Protein AF-A0A1Q3HVS8-F1 (afdb_monomer_lite)

Sequence (118 aa):
MPDAGAPMDGGQAFDAGSPGGGSGLECTFNSDCPLDERCECDEETGCQCLTGARGTGRAGVDPCVSGNDCESALCVEGWNSYYCSGPCRVDTDCGPRLPVCSYIFFLGDACVRDPTGP

Structure (mmCIF, N/CA/C/O backbone):
data_AF-A0A1Q3HVS8-F1
#
_entry.id   AF-A0A1Q3HVS8-F1
#
loop_
_atom_site.group_PDB
_atom_site.id
_atom_site.type_symbol
_atom_site.label_atom_id
_atom_site.label_alt_id
_atom_site.label_comp_id
_atom_site.label_asym_id
_atom_site.label_entity_id
_atom_site.label_seq_id
_atom_site.pdbx_PDB_ins_code
_atom_site.Cartn_x
_atom_site.Cartn_y
_atom_site.Cartn_z
_atom_site.occupancy
_atom_site.B_iso_or_equiv
_atom_site.auth_seq_id
_atom_site.auth_comp_id
_atom_site.auth_asym_id
_atom_site.auth_atom_id
_atom_site.pdbx_PDB_model_num
ATOM 1 N N . MET A 1 1 ? -27.562 0.785 57.486 1.00 42.81 1 MET A N 1
ATOM 2 C CA . MET A 1 1 ? -26.116 0.542 57.337 1.00 42.81 1 MET A CA 1
ATOM 3 C C . MET A 1 1 ? -25.932 -0.064 55.954 1.00 42.81 1 MET A C 1
ATOM 5 O O . MET A 1 1 ? -26.494 -1.130 55.737 1.00 42.81 1 MET A O 1
ATOM 9 N N . PRO A 1 2 ? -25.357 0.683 54.998 1.00 44.56 2 PRO A N 1
ATOM 10 C CA . PRO A 1 2 ? -25.140 0.245 53.622 1.00 44.56 2 PRO A CA 1
ATOM 11 C C . PRO A 1 2 ? -23.734 -0.361 53.456 1.00 44.56 2 PRO A C 1
ATOM 13 O O . PRO A 1 2 ? -22.769 0.243 53.903 1.00 44.56 2 PRO A O 1
ATOM 16 N N . ASP A 1 3 ? -23.634 -1.498 52.771 1.00 43.75 3 ASP A N 1
ATOM 17 C CA . ASP A 1 3 ? -22.396 -2.079 52.225 1.00 43.75 3 ASP A CA 1
ATOM 18 C C . ASP A 1 3 ? -22.767 -2.592 50.818 1.00 43.75 3 ASP A C 1
ATOM 20 O O . ASP A 1 3 ? -23.609 -3.477 50.693 1.00 43.75 3 ASP A O 1
ATOM 24 N N . ALA A 1 4 ? -22.495 -1.842 49.744 1.00 47.88 4 ALA A N 1
ATOM 25 C CA . ALA A 1 4 ? -21.225 -1.698 49.015 1.00 47.88 4 ALA A CA 1
ATOM 26 C C . ALA A 1 4 ? -21.118 -2.710 47.854 1.00 47.88 4 ALA A C 1
ATOM 28 O O . ALA A 1 4 ? -20.995 -3.910 48.073 1.00 47.88 4 ALA A O 1
ATOM 29 N N . GLY A 1 5 ? -21.154 -2.205 46.611 1.00 32.81 5 GLY A N 1
ATOM 30 C CA . GLY A 1 5 ? -20.881 -3.007 45.413 1.00 32.81 5 GLY A CA 1
ATOM 31 C C . GLY A 1 5 ? -21.455 -2.457 44.104 1.00 32.81 5 GLY A C 1
ATOM 32 O O . GLY A 1 5 ? -22.371 -3.037 43.538 1.00 32.81 5 GLY A O 1
ATOM 33 N N . ALA A 1 6 ? -20.897 -1.363 43.599 1.00 54.94 6 ALA A N 1
ATOM 34 C CA . ALA A 1 6 ? -20.828 -1.067 42.163 1.00 54.94 6 ALA A CA 1
ATOM 35 C C . ALA A 1 6 ? -19.387 -0.561 41.905 1.00 54.94 6 ALA A C 1
ATOM 37 O O . ALA A 1 6 ? -18.828 -0.012 42.862 1.00 54.94 6 ALA A O 1
ATOM 38 N N . PRO A 1 7 ? -18.776 -0.661 40.696 1.00 48.56 7 PRO A N 1
ATOM 39 C CA . PRO A 1 7 ? -19.482 -0.607 39.407 1.00 48.56 7 PRO A CA 1
ATOM 40 C C . PRO A 1 7 ? -18.807 -1.321 38.181 1.00 48.56 7 PRO A C 1
ATOM 42 O O . PRO A 1 7 ? -17.715 -1.862 38.274 1.00 48.56 7 PRO A O 1
ATOM 45 N N . MET A 1 8 ? -19.493 -1.241 37.027 1.00 51.47 8 MET A N 1
ATOM 46 C CA . MET A 1 8 ? -19.045 -1.296 35.607 1.00 51.47 8 MET A CA 1
ATOM 47 C C . MET A 1 8 ? -18.342 -2.554 35.054 1.00 51.47 8 MET A C 1
ATOM 49 O O . MET A 1 8 ? -17.135 -2.713 35.196 1.00 51.47 8 MET A O 1
ATOM 53 N N . ASP A 1 9 ? -19.076 -3.343 34.257 1.00 47.69 9 ASP A N 1
ATOM 54 C CA . ASP A 1 9 ? -18.477 -4.170 33.200 1.00 47.69 9 ASP A CA 1
ATOM 55 C C . ASP A 1 9 ? -18.262 -3.295 31.957 1.00 47.69 9 ASP A C 1
ATOM 57 O O . ASP A 1 9 ? -19.208 -2.837 31.308 1.00 47.69 9 ASP A O 1
ATOM 61 N N . GLY A 1 10 ? -16.991 -3.002 31.693 1.00 43.22 10 GLY A N 1
ATOM 62 C CA . GLY A 1 10 ? -16.526 -2.145 30.614 1.00 43.22 10 GLY A CA 1
ATOM 63 C C . GLY A 1 10 ? -16.677 -2.796 29.244 1.00 43.22 10 GLY A C 1
ATOM 64 O O . GLY A 1 10 ? -15.789 -3.506 28.783 1.00 43.22 10 GLY A O 1
ATOM 65 N N . GLY A 1 11 ? -17.758 -2.458 28.545 1.00 39.25 11 GLY A N 1
ATOM 66 C CA . GLY A 1 11 ? -17.684 -2.282 27.101 1.00 39.25 11 GLY A CA 1
ATOM 67 C C . GLY A 1 11 ? -17.034 -0.929 26.854 1.00 39.25 11 GLY A C 1
ATOM 68 O O . GLY A 1 11 ? -17.644 0.098 27.144 1.00 39.25 11 GLY A O 1
ATOM 69 N N . GLN A 1 12 ? -15.782 -0.922 26.401 1.00 44.41 12 GLN A N 1
ATOM 70 C CA . GLN A 1 12 ? -15.126 0.300 25.949 1.00 44.41 12 GLN A CA 1
ATOM 71 C C . GLN A 1 12 ? -15.995 0.882 24.834 1.00 44.41 12 GLN A C 1
ATOM 73 O O . GLN A 1 12 ? -16.141 0.285 23.769 1.00 44.41 12 GLN A O 1
ATOM 78 N N . ALA A 1 13 ? -16.652 2.002 25.128 1.00 45.88 13 ALA A N 1
ATOM 79 C CA . ALA A 1 13 ? -17.262 2.825 24.109 1.00 45.88 13 ALA A CA 1
ATOM 80 C C . ALA A 1 13 ? -16.101 3.355 23.270 1.00 45.88 13 ALA A C 1
ATOM 82 O O . ALA A 1 13 ? -15.345 4.200 23.740 1.00 45.88 13 ALA A O 1
ATOM 83 N N . PHE A 1 14 ? -15.911 2.798 22.075 1.00 55.38 14 PHE A N 1
ATOM 84 C CA . PHE A 1 14 ? -15.068 3.438 21.079 1.00 55.38 14 PHE A CA 1
ATOM 85 C C . PHE A 1 14 ? -15.711 4.791 20.797 1.00 55.38 14 PHE A C 1
ATOM 87 O O . PHE A 1 14 ? -16.875 4.859 20.389 1.00 55.38 14 PHE A O 1
ATOM 94 N N . ASP A 1 15 ? -14.991 5.854 21.150 1.00 44.69 15 ASP A N 1
ATOM 95 C CA . ASP A 1 15 ? -15.429 7.222 20.949 1.00 44.69 15 ASP A CA 1
ATOM 96 C C . ASP A 1 15 ? -15.900 7.401 19.503 1.00 44.69 15 ASP A C 1
ATOM 98 O O . ASP A 1 15 ? -15.213 7.072 18.534 1.00 44.69 15 ASP A O 1
ATOM 102 N N . ALA A 1 16 ? -17.121 7.913 19.377 1.00 42.91 16 ALA A N 1
ATOM 103 C CA . ALA A 1 16 ? -17.723 8.312 18.122 1.00 42.91 16 ALA A CA 1
ATOM 104 C C . ALA A 1 16 ? -16.896 9.457 17.514 1.00 42.91 16 ALA A C 1
ATOM 106 O O . ALA A 1 16 ? -17.083 10.616 17.881 1.00 42.91 16 ALA A O 1
ATOM 107 N N . GLY A 1 17 ? -15.965 9.128 16.615 1.00 42.09 17 GLY A N 1
ATOM 108 C CA . GLY A 1 17 ? -15.070 10.113 16.000 1.00 42.09 17 GLY A CA 1
ATOM 109 C C . GLY A 1 17 ? -14.847 9.952 14.498 1.00 42.09 17 GLY A C 1
ATOM 110 O O . GLY A 1 17 ? -14.839 10.956 13.791 1.00 42.09 17 GLY A O 1
ATOM 111 N N . SER A 1 18 ? -14.723 8.729 13.975 1.00 47.91 18 SER A N 1
ATOM 112 C CA . SER A 1 18 ? -14.402 8.541 12.552 1.00 47.91 18 SER A CA 1
ATOM 113 C C . SER A 1 18 ? -15.676 8.462 11.687 1.00 47.91 18 SER A C 1
ATOM 115 O O . SER A 1 18 ? -16.533 7.614 11.958 1.00 47.91 18 SER A O 1
ATOM 117 N N . PRO A 1 19 ? -15.839 9.292 10.631 1.00 47.94 19 PRO A N 1
ATOM 118 C CA . PRO A 1 19 ? -17.072 9.395 9.828 1.00 47.94 19 PRO A CA 1
ATOM 119 C C . PRO A 1 19 ? -17.526 8.145 9.041 1.00 47.94 19 PRO A C 1
ATOM 121 O O . PRO A 1 19 ? -18.424 8.263 8.209 1.00 47.94 19 PRO A O 1
ATOM 124 N N . GLY A 1 20 ? -16.951 6.961 9.263 1.00 57.12 20 GLY A N 1
ATOM 125 C CA . GLY A 1 20 ? -17.226 5.748 8.478 1.00 57.12 20 GLY A CA 1
ATOM 126 C C . GLY A 1 20 ? -17.976 4.628 9.204 1.00 57.12 20 GLY A C 1
ATOM 127 O O . GLY A 1 20 ? -18.522 3.747 8.543 1.00 57.12 20 GLY A O 1
ATOM 128 N N . GLY A 1 21 ? -18.025 4.636 10.544 1.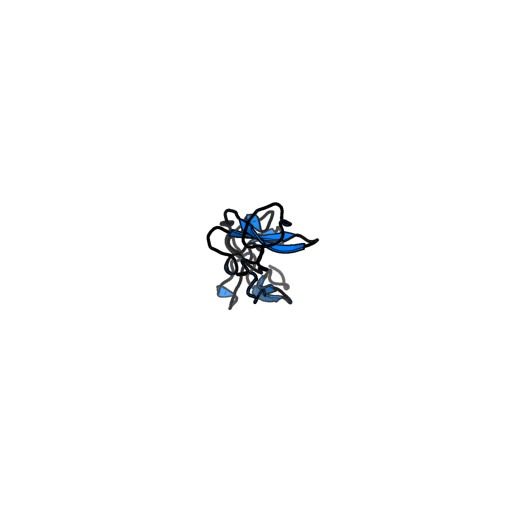00 73.88 21 GLY A N 1
ATOM 129 C CA . GLY A 1 21 ? -18.305 3.408 11.307 1.00 73.88 21 GLY A CA 1
ATOM 130 C C . GLY A 1 21 ? -17.204 2.351 11.098 1.00 73.88 21 GLY A C 1
ATOM 131 O O . GLY A 1 21 ? -16.474 2.401 10.114 1.00 73.88 21 GLY A O 1
ATOM 132 N N . GLY A 1 22 ? -17.032 1.427 12.042 1.00 79.25 22 GLY A N 1
ATOM 133 C CA . GLY A 1 22 ? -15.988 0.392 11.995 1.00 79.25 22 GLY A CA 1
ATOM 134 C C . GLY A 1 22 ? -15.272 0.231 13.331 1.00 79.25 22 GLY A C 1
ATOM 135 O O . GLY A 1 22 ? -15.610 0.904 14.308 1.00 79.25 22 GLY A O 1
ATOM 136 N N . SER A 1 23 ? -14.297 -0.671 13.377 1.00 85.94 23 SER A N 1
ATOM 137 C CA . SER A 1 23 ? -13.516 -0.969 14.577 1.00 85.94 23 SER A CA 1
ATOM 138 C C . SER A 1 23 ? -12.573 0.165 14.988 1.00 85.94 23 SER A C 1
ATOM 140 O O . SER A 1 23 ? -12.209 0.244 16.160 1.00 85.94 23 SER A O 1
ATOM 142 N N . GLY A 1 24 ? -12.190 1.049 14.056 1.00 87.62 24 GLY A N 1
ATOM 143 C CA . GLY A 1 24 ? -11.286 2.172 14.327 1.00 87.62 24 GLY A CA 1
ATOM 144 C C . GLY A 1 24 ? -9.869 1.737 14.709 1.00 87.62 24 GLY A C 1
ATOM 145 O O . GLY A 1 24 ? -9.117 2.519 15.284 1.00 87.62 24 GLY A O 1
ATOM 146 N N . LEU A 1 25 ? -9.511 0.481 14.431 1.00 90.00 25 LEU A N 1
ATOM 147 C CA . LEU A 1 25 ? -8.179 -0.049 14.694 1.00 90.00 25 LEU A CA 1
ATOM 148 C C . LEU A 1 25 ? -7.156 0.600 13.764 1.00 90.00 25 LEU A C 1
ATOM 150 O O . LEU A 1 25 ? -7.438 0.799 12.583 1.00 90.00 25 LEU A O 1
ATOM 154 N N . GLU A 1 26 ? -5.963 0.874 14.287 1.00 91.75 26 GLU A N 1
ATOM 155 C CA . GLU A 1 26 ? -4.822 1.261 13.460 1.00 91.75 26 GLU A CA 1
ATOM 156 C C . GLU A 1 26 ? -4.496 0.137 12.473 1.00 91.75 26 GLU A C 1
ATOM 158 O O . GLU A 1 26 ? -4.441 -1.040 12.842 1.00 91.75 26 GLU A O 1
ATOM 163 N N . CYS A 1 27 ? -4.275 0.503 11.215 1.00 92.31 27 CYS A N 1
ATOM 164 C CA . CYS A 1 27 ? -3.991 -0.446 10.148 1.00 92.31 27 CYS A CA 1
ATOM 165 C C . CYS A 1 27 ? -2.879 0.062 9.242 1.00 92.31 27 CYS A C 1
ATOM 167 O O . CYS A 1 27 ? -2.688 1.263 9.070 1.00 92.31 27 CYS A O 1
ATOM 169 N N . THR A 1 28 ? -2.148 -0.863 8.634 1.00 91.31 28 THR A N 1
ATOM 170 C CA . THR A 1 28 ? -1.198 -0.556 7.563 1.00 91.31 28 THR A CA 1
ATOM 171 C C . THR A 1 28 ? -1.769 -1.000 6.222 1.00 91.31 28 THR A C 1
ATOM 173 O O . THR A 1 28 ? -1.667 -0.288 5.225 1.00 91.31 28 THR A O 1
ATOM 176 N N . PHE A 1 29 ? -2.417 -2.164 6.209 1.00 93.69 29 PHE A N 1
ATOM 177 C CA . PHE A 1 29 ? -3.081 -2.737 5.051 1.00 93.69 29 PHE A CA 1
ATOM 178 C C . PHE A 1 29 ? -4.474 -3.248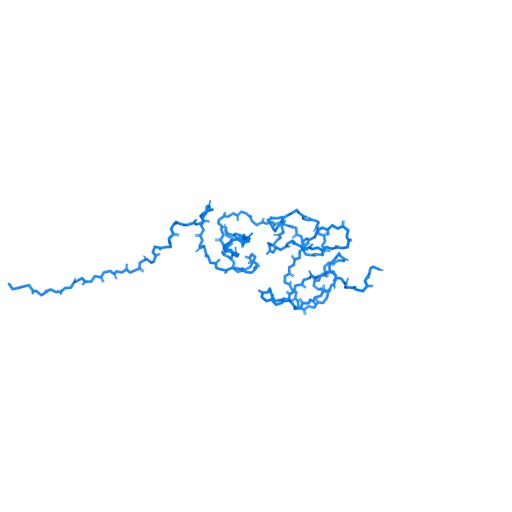 5.415 1.00 93.69 29 PHE A C 1
ATOM 180 O O . PHE A 1 29 ? -4.800 -3.502 6.573 1.00 93.69 29 PHE A O 1
ATOM 187 N N . ASN A 1 30 ? -5.289 -3.524 4.397 1.00 93.94 30 ASN A N 1
ATOM 188 C CA . ASN A 1 30 ? -6.579 -4.197 4.579 1.00 93.94 30 ASN A CA 1
ATOM 189 C C . ASN A 1 30 ? -6.475 -5.537 5.332 1.00 93.94 30 ASN A C 1
ATOM 191 O O . ASN A 1 30 ? -7.446 -5.961 5.952 1.00 93.94 30 ASN A O 1
ATOM 195 N N . SER A 1 31 ? -5.332 -6.228 5.288 1.00 92.00 31 SER A N 1
ATOM 196 C CA . SER A 1 31 ? -5.126 -7.477 6.034 1.00 92.00 31 SER A CA 1
ATOM 197 C C . SER A 1 31 ? -5.161 -7.305 7.553 1.00 92.00 31 SER A C 1
ATOM 199 O O . SER A 1 31 ? -5.413 -8.287 8.246 1.00 92.00 31 SER A O 1
ATOM 201 N N . ASP A 1 32 ? -4.933 -6.089 8.052 1.00 92.69 32 ASP A N 1
ATOM 202 C CA . ASP A 1 32 ? -4.975 -5.778 9.485 1.00 92.69 32 ASP A CA 1
ATOM 203 C C . ASP A 1 32 ? -6.413 -5.550 9.975 1.00 92.69 32 ASP A C 1
ATOM 205 O O . ASP A 1 32 ? -6.696 -5.653 11.167 1.00 92.69 32 ASP A O 1
ATOM 209 N N . CYS A 1 33 ? -7.338 -5.291 9.046 1.00 93.56 33 CYS A N 1
ATOM 210 C CA . CYS A 1 33 ? -8.736 -5.029 9.344 1.00 93.56 33 CYS A CA 1
ATOM 211 C C . CYS A 1 33 ? -9.602 -6.302 9.298 1.00 93.56 33 CYS A C 1
ATOM 213 O O . CYS A 1 33 ? -9.314 -7.231 8.527 1.00 93.56 33 CYS A O 1
ATOM 215 N N . PRO A 1 34 ? -10.723 -6.328 10.044 1.00 92.75 34 PRO A N 1
ATOM 216 C CA . PRO A 1 34 ? -11.809 -7.291 9.857 1.00 92.75 34 PRO A CA 1
ATOM 217 C C . PRO A 1 34 ? -12.274 -7.390 8.397 1.00 92.75 34 PRO A C 1
ATOM 219 O O . PRO A 1 34 ? -12.140 -6.448 7.617 1.00 92.75 34 PRO A O 1
ATOM 222 N N . LEU A 1 35 ? -12.820 -8.546 8.006 1.00 88.25 35 LEU A N 1
ATOM 223 C CA . LEU A 1 35 ? -13.155 -8.856 6.605 1.00 88.25 35 LEU A CA 1
ATOM 224 C C . LEU A 1 35 ? -14.194 -7.909 5.981 1.00 88.25 35 LEU A C 1
ATOM 226 O O . LEU A 1 35 ? -14.206 -7.736 4.765 1.00 88.25 35 LEU A O 1
ATOM 230 N N . ASP A 1 36 ? -15.063 -7.331 6.801 1.00 88.31 36 ASP A N 1
ATOM 231 C CA . ASP A 1 36 ? -16.111 -6.371 6.449 1.00 88.31 36 ASP A CA 1
ATOM 232 C C . ASP A 1 36 ? -15.654 -4.901 6.522 1.00 88.31 36 ASP A C 1
ATOM 234 O O . ASP A 1 36 ? -16.438 -3.980 6.272 1.00 88.31 36 ASP A O 1
ATOM 238 N N . GLU A 1 37 ? -14.372 -4.686 6.807 1.00 93.62 37 GLU A N 1
ATOM 239 C CA . GLU A 1 37 ? -13.742 -3.378 6.925 1.00 93.62 37 GLU A CA 1
ATOM 240 C C . GLU A 1 37 ? -12.587 -3.221 5.930 1.00 93.62 37 GLU A C 1
ATOM 242 O O . GLU A 1 37 ? -11.995 -4.191 5.429 1.00 93.62 37 GLU A O 1
ATOM 247 N N . ARG A 1 38 ? -12.253 -1.962 5.660 1.00 93.69 38 ARG A N 1
ATOM 248 C CA . ARG A 1 38 ? -11.088 -1.550 4.889 1.00 93.69 38 ARG A CA 1
ATOM 249 C C . ARG A 1 38 ? -10.222 -0.603 5.703 1.00 93.69 38 ARG A C 1
ATOM 251 O O . ARG A 1 38 ? -10.726 0.172 6.509 1.00 93.69 38 ARG A O 1
ATOM 258 N N . CYS A 1 39 ? -8.929 -0.643 5.440 1.00 93.81 39 CYS A N 1
ATOM 259 C CA . CYS A 1 39 ? -7.992 0.336 5.937 1.00 93.81 39 CYS A CA 1
ATOM 260 C C . CYS A 1 39 ? -8.144 1.617 5.115 1.00 93.81 39 CYS A C 1
ATOM 262 O O . CYS A 1 39 ? -7.986 1.595 3.894 1.00 93.81 39 CYS A O 1
ATOM 264 N N . GLU A 1 40 ? -8.489 2.719 5.768 1.00 90.75 40 GLU A N 1
ATOM 265 C CA . GLU A 1 40 ? -8.604 4.032 5.145 1.00 90.75 40 GLU A CA 1
ATOM 266 C C . GLU A 1 40 ? -7.616 4.981 5.819 1.00 90.75 40 GLU A C 1
ATOM 268 O O . GLU A 1 40 ? -7.602 5.111 7.042 1.00 90.75 40 GLU A O 1
ATOM 273 N N . CYS A 1 41 ? -6.754 5.599 5.013 1.00 86.38 41 CYS A N 1
ATOM 274 C CA . CYS A 1 41 ? -5.700 6.487 5.481 1.00 86.38 41 CYS A CA 1
ATOM 275 C C . CYS A 1 41 ? -6.065 7.937 5.210 1.00 86.38 41 CYS A C 1
ATOM 277 O O . CYS A 1 41 ? -6.332 8.316 4.069 1.00 86.38 41 C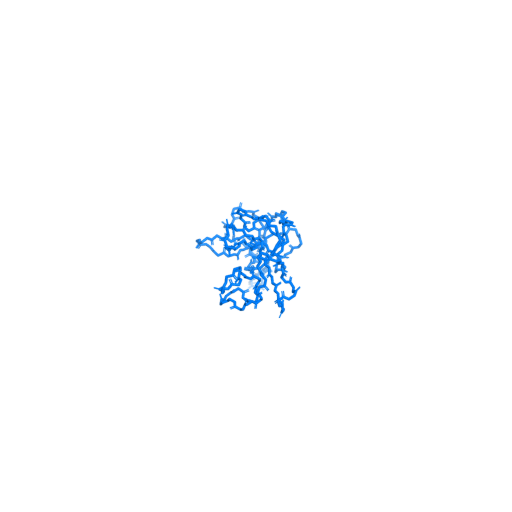YS A O 1
ATOM 279 N N . ASP A 1 42 ? -6.007 8.736 6.264 1.00 83.00 42 ASP A N 1
ATOM 280 C CA . ASP A 1 42 ? -6.201 10.173 6.234 1.00 83.00 42 ASP A CA 1
ATOM 281 C C . ASP A 1 42 ? -4.962 10.872 6.816 1.00 83.00 42 ASP A C 1
ATOM 283 O O . ASP A 1 42 ? -4.323 10.378 7.746 1.00 83.00 42 ASP A O 1
ATOM 287 N N . GLU A 1 43 ? -4.585 12.015 6.243 1.00 78.31 43 GLU A N 1
ATOM 288 C CA . GLU A 1 43 ? -3.360 12.728 6.631 1.00 78.31 43 GLU A CA 1
ATOM 289 C C . GLU A 1 43 ? -3.461 13.371 8.025 1.00 78.31 43 GLU A C 1
ATOM 291 O O . GLU A 1 43 ? -2.434 13.629 8.653 1.00 78.31 43 GLU A O 1
ATOM 296 N N . GLU A 1 44 ? -4.675 13.632 8.519 1.00 80.88 44 GLU A N 1
ATOM 297 C CA . GLU A 1 44 ? -4.908 14.259 9.822 1.00 80.88 44 GLU A CA 1
ATOM 298 C C . GLU A 1 44 ? -4.948 13.224 10.954 1.00 80.88 44 GLU A C 1
ATOM 300 O O . GLU A 1 44 ? -4.443 13.476 12.050 1.00 80.88 44 GLU A O 1
ATOM 305 N N . THR A 1 45 ? -5.516 12.048 10.685 1.00 81.12 45 THR A N 1
ATOM 306 C CA . THR A 1 45 ? -5.821 11.035 11.709 1.00 81.12 45 THR A CA 1
ATOM 307 C C . THR A 1 45 ? -5.039 9.728 11.574 1.00 81.12 45 THR A C 1
ATOM 309 O O . THR A 1 45 ? -5.050 8.918 12.501 1.00 81.12 45 THR A O 1
ATOM 312 N N . GLY A 1 46 ? -4.320 9.525 10.470 1.00 85.56 46 GLY A N 1
ATOM 313 C CA . GLY A 1 46 ? -3.621 8.278 10.173 1.00 85.56 46 GLY A CA 1
ATOM 314 C C . GLY A 1 46 ? -4.527 7.227 9.525 1.00 85.56 46 GLY A C 1
ATOM 315 O O . GLY A 1 46 ? -5.591 7.531 8.988 1.00 85.56 46 GLY A O 1
ATOM 316 N N . CYS A 1 47 ? -4.074 5.974 9.533 1.00 89.94 47 CYS A N 1
ATOM 317 C CA . CYS A 1 47 ? -4.764 4.857 8.892 1.00 89.94 47 CYS A CA 1
ATOM 318 C C . CYS A 1 47 ? -5.619 4.079 9.893 1.00 89.94 47 CYS A C 1
ATOM 320 O O . CYS A 1 47 ? -5.104 3.592 10.901 1.00 89.94 47 CYS A O 1
ATOM 322 N N . GLN A 1 48 ? -6.913 3.945 9.599 1.00 93.12 48 GLN A N 1
ATOM 323 C CA . GLN A 1 48 ? -7.887 3.303 10.480 1.00 93.12 48 GLN A CA 1
ATOM 324 C C . GLN A 1 48 ? -8.790 2.325 9.720 1.00 93.12 48 GLN A C 1
ATOM 326 O O . GLN A 1 48 ? -9.159 2.561 8.568 1.00 93.12 48 GLN A O 1
ATOM 331 N N . CYS A 1 49 ? -9.196 1.244 10.384 1.00 93.06 49 CYS A N 1
ATOM 332 C CA . CYS A 1 49 ? -10.181 0.313 9.849 1.00 93.06 49 CYS A CA 1
ATOM 333 C C . CYS A 1 49 ? -11.595 0.903 9.923 1.00 93.06 49 CYS A C 1
ATOM 335 O O . CYS A 1 49 ? -12.138 1.137 11.008 1.00 93.06 49 CYS A O 1
ATOM 337 N N . LEU A 1 50 ? -12.193 1.117 8.753 1.00 91.75 50 LEU A N 1
ATOM 338 C CA . LEU A 1 50 ? -13.549 1.624 8.577 1.00 91.75 50 LEU A CA 1
ATOM 339 C C . LEU A 1 50 ? -14.410 0.598 7.843 1.00 91.75 50 LEU A C 1
ATOM 341 O O . LEU A 1 50 ? -13.946 -0.111 6.947 1.00 91.75 50 LEU A O 1
ATOM 345 N N . THR A 1 51 ? -15.693 0.549 8.180 1.00 91.81 51 THR A N 1
ATOM 346 C CA . THR A 1 51 ? -16.683 -0.269 7.483 1.00 91.81 51 THR A CA 1
ATOM 347 C C . THR A 1 51 ? -16.713 0.099 6.006 1.00 91.81 51 THR A C 1
ATOM 349 O O . THR A 1 51 ? -16.951 1.248 5.629 1.00 91.81 51 THR A O 1
ATOM 352 N N . GLY A 1 52 ? -16.523 -0.893 5.139 1.00 88.44 52 GLY A N 1
ATOM 353 C CA . GLY A 1 52 ? -16.522 -0.647 3.707 1.00 88.44 52 GLY A CA 1
ATOM 354 C C . GLY A 1 52 ? -15.967 -1.800 2.893 1.00 88.44 52 GLY A C 1
ATOM 355 O O . GLY A 1 52 ? -15.171 -2.607 3.362 1.00 88.44 52 GLY A O 1
ATOM 356 N N . ALA A 1 53 ? -16.378 -1.854 1.625 1.00 89.81 53 ALA A N 1
ATOM 357 C CA . ALA A 1 53 ? -15.785 -2.783 0.676 1.00 89.81 53 ALA A CA 1
ATOM 358 C C . ALA A 1 53 ? -14.318 -2.413 0.422 1.00 89.81 53 ALA A C 1
ATOM 360 O O . ALA A 1 53 ? -13.989 -1.234 0.249 1.00 89.81 53 ALA A O 1
ATOM 361 N N . ARG A 1 54 ? -13.468 -3.439 0.373 1.00 93.56 54 ARG A N 1
ATOM 362 C CA . ARG A 1 54 ? -12.070 -3.334 -0.042 1.00 93.56 54 ARG A CA 1
ATOM 363 C C . ARG A 1 54 ? -11.978 -3.171 -1.555 1.00 93.56 54 ARG A C 1
ATOM 365 O O . ARG A 1 54 ? -12.846 -3.643 -2.295 1.00 93.56 54 ARG A O 1
ATOM 372 N N . GLY A 1 55 ? -10.897 -2.542 -1.998 1.00 93.81 55 GLY A N 1
ATOM 373 C CA . GLY A 1 55 ? -10.529 -2.516 -3.403 1.00 93.81 55 GLY A CA 1
ATOM 374 C C . GLY A 1 55 ? -10.214 -3.911 -3.943 1.00 93.81 55 GLY A C 1
ATOM 375 O O . GLY A 1 55 ? -10.105 -4.887 -3.202 1.00 93.81 55 GLY A O 1
ATOM 376 N N . THR A 1 56 ? -10.067 -4.003 -5.262 1.00 96.00 56 THR A N 1
ATOM 377 C CA . THR A 1 56 ? -9.761 -5.272 -5.956 1.00 96.00 56 THR A CA 1
ATOM 378 C C . THR A 1 56 ? -8.520 -5.184 -6.841 1.00 96.00 56 THR A C 1
ATOM 380 O O . THR A 1 56 ? -8.112 -6.186 -7.426 1.00 96.00 56 THR A O 1
ATOM 383 N N . GLY A 1 57 ? -7.910 -3.999 -6.946 1.00 96.44 57 GLY A N 1
ATOM 384 C CA . GLY A 1 57 ? -6.696 -3.785 -7.720 1.00 96.44 57 GLY A CA 1
ATOM 385 C C . GLY A 1 57 ? -5.501 -4.517 -7.116 1.00 96.44 57 GLY A C 1
ATOM 386 O O . GLY A 1 57 ? -5.269 -4.464 -5.905 1.00 96.44 57 GLY A O 1
ATOM 387 N N . ARG A 1 58 ? -4.737 -5.197 -7.972 1.00 95.94 58 ARG A N 1
ATOM 388 C CA . ARG A 1 58 ? -3.608 -6.046 -7.582 1.00 95.94 58 ARG A CA 1
ATOM 389 C C . ARG A 1 58 ? -2.291 -5.281 -7.581 1.00 95.94 58 ARG A C 1
ATOM 391 O O . ARG A 1 58 ? -2.025 -4.464 -8.470 1.00 95.94 58 ARG A O 1
ATOM 398 N N . ALA A 1 59 ? -1.439 -5.628 -6.619 1.00 94.75 59 ALA A N 1
ATOM 399 C CA . ALA A 1 59 ? -0.131 -5.016 -6.422 1.00 94.75 59 ALA A CA 1
ATOM 400 C C . ALA A 1 59 ? 0.761 -5.103 -7.679 1.00 94.75 59 ALA A C 1
ATOM 402 O O . ALA A 1 59 ? 0.956 -6.169 -8.260 1.00 94.75 59 ALA A O 1
ATOM 403 N N . GLY A 1 60 ? 1.308 -3.967 -8.113 1.00 92.81 60 GLY A N 1
ATOM 404 C CA . GLY A 1 60 ? 2.202 -3.842 -9.263 1.00 92.81 60 GLY A CA 1
ATOM 405 C C . GLY A 1 60 ? 1.558 -4.127 -10.625 1.00 92.81 60 GLY A C 1
ATOM 406 O O . GLY A 1 60 ? 2.286 -4.272 -11.610 1.00 92.81 60 GLY A O 1
ATOM 407 N N . VAL A 1 61 ? 0.226 -4.219 -10.710 1.00 94.81 61 VAL A N 1
ATOM 408 C CA . VAL A 1 61 ? -0.494 -4.513 -11.961 1.00 94.81 61 VAL A CA 1
ATOM 409 C C . VAL A 1 61 ? -1.498 -3.419 -12.287 1.00 94.81 61 VAL A C 1
ATOM 411 O O . VAL A 1 61 ? -1.406 -2.801 -13.351 1.00 94.81 61 VAL A O 1
ATOM 414 N N . ASP A 1 62 ? -2.444 -3.188 -11.382 1.00 96.81 62 ASP A N 1
ATOM 415 C CA . ASP A 1 62 ? -3.613 -2.363 -11.661 1.00 96.81 62 ASP A CA 1
ATOM 416 C C . ASP A 1 62 ? -3.349 -0.895 -11.258 1.00 96.81 62 ASP A C 1
ATOM 418 O O . ASP A 1 62 ? -2.734 -0.641 -10.216 1.00 96.81 62 ASP A O 1
ATOM 422 N N . PRO A 1 63 ? -3.743 0.092 -12.089 1.00 96.75 63 PRO A N 1
ATOM 423 C CA . PRO A 1 63 ? -3.630 1.504 -11.738 1.00 96.75 63 PRO A CA 1
ATOM 424 C C . PRO A 1 63 ? -4.639 1.872 -10.644 1.00 96.75 63 PRO A C 1
ATOM 426 O O . PRO A 1 63 ? -5.697 1.254 -10.537 1.00 96.75 63 PRO A O 1
ATOM 429 N N . CYS A 1 64 ? -4.338 2.913 -9.874 1.00 96.81 64 CYS A N 1
ATOM 430 C CA . CYS A 1 64 ? -5.214 3.410 -8.814 1.00 96.81 64 CYS A CA 1
ATOM 431 C C . CYS A 1 64 ? -5.270 4.935 -8.802 1.00 96.81 64 CYS A C 1
ATOM 433 O O . CYS A 1 64 ? -4.359 5.611 -9.285 1.00 96.81 64 CYS A O 1
ATOM 435 N N . VAL A 1 65 ? -6.356 5.465 -8.246 1.00 95.38 65 VAL A N 1
ATOM 436 C CA . VAL A 1 65 ? -6.512 6.886 -7.915 1.00 95.38 65 VAL A CA 1
ATOM 437 C C . VAL A 1 65 ? -6.361 7.083 -6.408 1.00 95.38 65 VAL A C 1
ATOM 439 O O . VAL A 1 65 ? -5.841 8.103 -5.967 1.00 95.38 65 VAL A O 1
ATOM 442 N N . SER A 1 66 ? -6.788 6.097 -5.620 1.00 92.19 66 SER A N 1
ATOM 443 C CA . SER A 1 66 ? -6.699 6.100 -4.163 1.00 92.19 66 SER A CA 1
ATOM 444 C C . SER A 1 66 ? -6.414 4.699 -3.623 1.00 92.19 66 SER A C 1
ATOM 446 O O . SER A 1 66 ? -6.553 3.702 -4.334 1.00 92.19 66 SER A O 1
ATOM 448 N N . GLY A 1 67 ? -6.059 4.608 -2.339 1.00 91.25 67 GLY A N 1
ATOM 449 C CA . GLY A 1 67 ? -5.901 3.324 -1.650 1.00 91.25 67 GLY A CA 1
ATOM 450 C C . GLY A 1 67 ? -7.140 2.427 -1.748 1.00 91.25 67 GLY A C 1
ATOM 451 O O . GLY A 1 67 ? -7.016 1.216 -1.908 1.00 91.25 67 GLY A O 1
ATOM 452 N N . ASN A 1 68 ? -8.333 3.025 -1.782 1.00 92.69 68 ASN A N 1
ATOM 453 C CA . ASN A 1 68 ? -9.613 2.314 -1.845 1.00 92.69 68 ASN A CA 1
ATOM 454 C C . ASN A 1 68 ? -9.812 1.487 -3.127 1.00 92.69 68 ASN A C 1
ATOM 456 O O . ASN A 1 68 ? -10.666 0.603 -3.150 1.00 92.69 68 ASN A O 1
ATOM 460 N N . ASP A 1 69 ? -9.023 1.729 -4.176 1.00 95.56 69 ASP A N 1
ATOM 461 C CA . ASP A 1 69 ? -9.065 0.936 -5.409 1.00 95.56 69 ASP A CA 1
ATOM 462 C C . ASP A 1 69 ? -8.337 -0.413 -5.254 1.00 95.56 69 ASP A C 1
ATOM 464 O O . ASP A 1 69 ? -8.598 -1.369 -5.994 1.00 95.56 69 ASP A O 1
ATOM 468 N N . CYS A 1 70 ? -7.447 -0.520 -4.267 1.00 96.56 70 CYS A N 1
ATOM 469 C CA . CYS A 1 70 ? -6.475 -1.596 -4.130 1.00 96.56 70 CYS A CA 1
ATOM 470 C C . CYS A 1 70 ? -6.878 -2.633 -3.083 1.00 96.56 70 CYS A C 1
ATOM 472 O O . CYS A 1 70 ? -7.398 -2.300 -2.018 1.00 96.56 70 CYS A O 1
ATOM 474 N N . GLU A 1 71 ? -6.568 -3.903 -3.353 1.00 95.75 71 GLU A N 1
ATOM 475 C CA . GLU A 1 71 ? -6.807 -5.011 -2.417 1.00 95.75 71 GLU A CA 1
ATOM 476 C C . GLU A 1 71 ? -6.138 -4.766 -1.057 1.00 95.75 71 GLU A C 1
ATOM 478 O O . GLU A 1 71 ? -6.694 -5.096 -0.012 1.00 95.75 71 GLU A O 1
ATOM 483 N N . SER A 1 72 ? -4.971 -4.127 -1.064 1.00 94.94 72 SER A N 1
ATOM 484 C CA . SER A 1 72 ? -4.158 -3.830 0.116 1.00 94.94 72 SER A CA 1
ATOM 485 C C . SER A 1 72 ? -4.521 -2.527 0.837 1.00 94.94 72 SER A C 1
ATOM 487 O O . SER A 1 72 ? -4.046 -2.339 1.949 1.00 94.94 72 SER A O 1
ATOM 489 N N . ALA A 1 73 ? -5.336 -1.654 0.233 1.00 94.94 73 ALA A N 1
ATOM 490 C CA . ALA A 1 73 ? -5.498 -0.234 0.583 1.00 94.94 73 ALA A CA 1
ATOM 491 C C . ALA A 1 73 ? -4.314 0.695 0.239 1.00 94.94 73 ALA A C 1
ATOM 493 O O . ALA A 1 73 ? -4.344 1.878 0.569 1.00 94.94 73 ALA A O 1
ATOM 494 N N . LEU A 1 74 ? -3.282 0.204 -0.457 1.00 94.44 74 LEU A N 1
ATOM 495 C CA . LEU A 1 74 ? -2.086 0.990 -0.756 1.00 94.44 74 LEU A CA 1
ATOM 496 C C . LEU A 1 74 ? -1.995 1.363 -2.243 1.00 94.44 74 LEU A C 1
ATOM 498 O O . LEU A 1 74 ? -1.884 0.496 -3.111 1.00 94.44 74 LEU A O 1
ATOM 502 N N . CYS A 1 75 ? -1.961 2.666 -2.519 1.00 95.81 75 CYS A N 1
ATOM 503 C CA . CYS A 1 75 ? -1.775 3.244 -3.849 1.00 95.81 75 CYS A CA 1
ATOM 504 C C . CYS A 1 75 ? -0.491 4.086 -3.860 1.00 95.81 75 CYS A C 1
ATOM 506 O O . CYS A 1 75 ? -0.390 5.058 -3.114 1.00 95.81 75 CYS A O 1
ATOM 508 N N . VAL A 1 76 ? 0.503 3.706 -4.669 1.00 94.94 76 VAL A N 1
ATOM 509 C CA . VAL A 1 76 ? 1.833 4.348 -4.670 1.00 94.94 76 VAL A CA 1
ATOM 510 C C . VAL A 1 76 ? 2.252 4.811 -6.052 1.00 94.94 76 VAL A C 1
ATOM 512 O O . VAL A 1 76 ? 1.745 4.353 -7.077 1.00 94.94 76 VAL A O 1
ATOM 515 N N . GLU A 1 77 ? 3.215 5.725 -6.068 1.00 93.12 77 GLU A N 1
ATOM 516 C CA . GLU A 1 77 ? 3.791 6.277 -7.286 1.00 93.12 77 GLU A CA 1
ATOM 517 C C . GLU A 1 77 ? 4.593 5.213 -8.063 1.00 93.12 77 GLU A C 1
ATOM 519 O O . GLU A 1 77 ? 5.572 4.645 -7.573 1.00 93.12 77 GLU A O 1
ATOM 524 N N . GLY A 1 78 ? 4.202 4.981 -9.315 1.00 89.50 78 GLY A N 1
ATOM 525 C CA . GLY A 1 78 ? 5.015 4.306 -10.324 1.00 89.50 78 GLY A CA 1
ATOM 526 C C . GLY A 1 78 ? 5.678 5.302 -11.284 1.00 89.50 78 GLY A C 1
ATOM 527 O O . GLY A 1 78 ? 5.622 6.512 -11.106 1.00 89.50 78 GLY A O 1
ATOM 528 N N . TRP A 1 79 ? 6.294 4.808 -12.358 1.00 84.69 79 TRP A N 1
ATOM 529 C CA . TRP A 1 79 ? 7.027 5.665 -13.309 1.00 84.69 79 TRP A CA 1
ATOM 530 C C . TRP A 1 79 ? 6.160 6.643 -14.120 1.00 84.69 79 TRP A C 1
ATOM 532 O O . TRP A 1 79 ? 6.649 7.688 -14.529 1.00 84.69 79 TRP A O 1
ATOM 542 N N . ASN A 1 80 ? 4.894 6.307 -14.385 1.00 85.81 80 ASN A N 1
ATOM 543 C CA . ASN A 1 80 ? 4.014 7.088 -15.275 1.00 85.81 80 ASN A CA 1
ATOM 544 C C . ASN A 1 80 ? 2.617 7.360 -14.689 1.00 85.81 80 ASN A C 1
ATOM 546 O O . ASN A 1 80 ? 1.806 8.030 -15.318 1.00 85.81 80 ASN A O 1
ATOM 550 N N . SER A 1 81 ? 2.296 6.747 -13.551 1.00 93.94 81 SER A N 1
ATOM 551 C CA . SER A 1 81 ? 0.979 6.769 -12.909 1.00 93.94 81 SER A CA 1
ATOM 552 C C . SER A 1 81 ? 1.113 6.184 -11.505 1.00 93.94 81 SER A C 1
ATOM 554 O O . SER A 1 81 ? 2.153 5.610 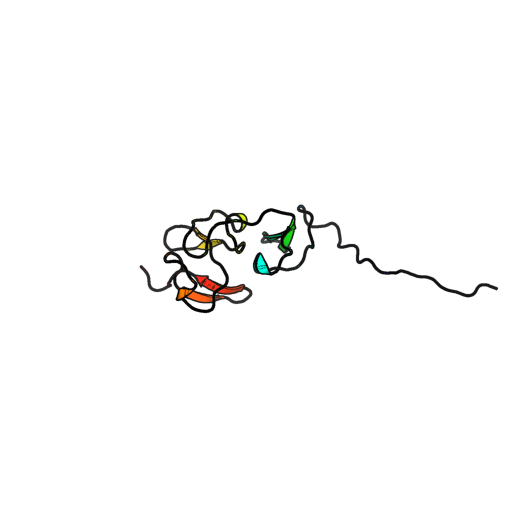-11.176 1.00 93.94 81 SER A O 1
ATOM 556 N N . TYR A 1 82 ? 0.049 6.267 -10.716 1.00 96.44 82 TYR A N 1
ATOM 557 C CA . TYR A 1 82 ? -0.093 5.505 -9.485 1.00 96.44 82 TYR A CA 1
ATOM 558 C C . TYR A 1 82 ? -0.596 4.091 -9.774 1.00 96.44 82 TYR A C 1
ATOM 560 O O . TYR A 1 82 ? -1.400 3.879 -10.691 1.00 96.44 82 TYR A O 1
ATOM 568 N N . TYR A 1 83 ? -0.089 3.132 -9.007 1.00 97.25 83 TYR A N 1
ATOM 569 C CA . TYR A 1 83 ? -0.450 1.722 -9.093 1.00 97.25 83 TYR A CA 1
ATOM 570 C C . TYR A 1 83 ? -0.712 1.166 -7.706 1.00 97.25 83 TYR A C 1
ATOM 572 O O . TYR A 1 83 ? -0.103 1.596 -6.720 1.00 97.25 83 TYR A O 1
ATOM 580 N N . CYS A 1 84 ? -1.604 0.184 -7.650 1.00 97.38 84 CYS A N 1
ATOM 581 C CA . CYS A 1 84 ? -1.807 -0.564 -6.429 1.00 97.38 84 CYS A CA 1
ATOM 582 C C . CYS A 1 84 ? -0.495 -1.210 -6.014 1.00 97.38 84 CYS A C 1
ATOM 584 O O . CYS A 1 84 ? 0.188 -1.816 -6.836 1.00 97.38 84 CYS A O 1
ATOM 586 N N . SER A 1 85 ? -0.146 -1.073 -4.745 1.00 96.88 85 SER A N 1
ATOM 587 C CA . SER A 1 85 ? 0.958 -1.770 -4.096 1.00 96.88 85 SER A CA 1
ATOM 588 C C . SER A 1 85 ? 0.386 -2.728 -3.058 1.00 96.88 85 SER A C 1
ATOM 590 O O . SER A 1 85 ? -0.824 -2.923 -2.977 1.00 96.88 85 SER A O 1
ATOM 592 N N . GLY A 1 86 ? 1.233 -3.3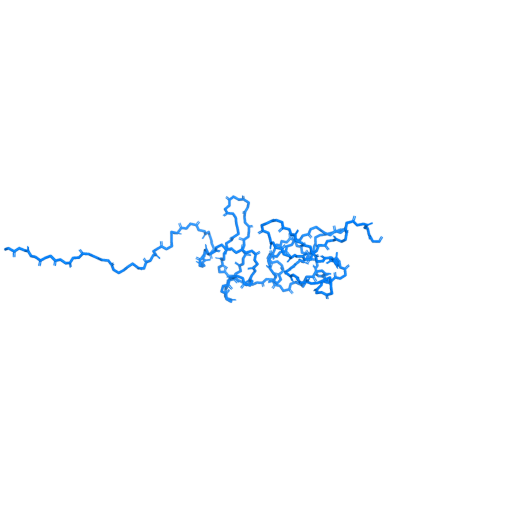89 -2.296 1.00 96.00 86 GLY A N 1
ATOM 593 C CA . GLY A 1 86 ? 0.832 -4.300 -1.245 1.00 96.00 86 GLY A CA 1
ATOM 594 C C . GLY A 1 86 ? 2.047 -4.903 -0.562 1.00 96.00 86 GLY A C 1
ATOM 595 O O . GLY A 1 86 ? 3.174 -4.682 -1.024 1.00 96.00 86 GLY A O 1
ATOM 596 N N . PRO A 1 87 ? 1.812 -5.652 0.525 1.00 95.56 87 PRO A N 1
ATOM 597 C CA . PRO A 1 87 ? 2.874 -6.324 1.244 1.00 95.56 87 PRO A CA 1
ATOM 598 C C . PRO A 1 87 ? 3.565 -7.353 0.349 1.00 95.56 87 PRO A C 1
ATOM 600 O O . PRO A 1 87 ? 2.921 -8.042 -0.444 1.00 95.56 87 PRO A O 1
ATOM 603 N N . CYS A 1 88 ? 4.875 -7.483 0.510 1.00 96.56 88 CYS A N 1
ATOM 604 C CA . CYS A 1 88 ? 5.694 -8.445 -0.220 1.00 96.56 88 CYS A CA 1
ATOM 605 C C . CYS A 1 88 ? 6.742 -9.060 0.708 1.00 96.56 88 CYS A C 1
ATOM 607 O O . CYS A 1 88 ? 7.008 -8.557 1.797 1.00 96.56 88 CYS A O 1
ATOM 609 N N . ARG A 1 89 ? 7.333 -10.178 0.292 1.00 96.38 89 ARG A N 1
ATOM 610 C CA . ARG A 1 89 ? 8.503 -10.781 0.948 1.00 96.38 89 ARG A CA 1
ATOM 611 C C . ARG A 1 89 ? 9.709 -10.804 0.026 1.00 96.38 89 ARG A C 1
ATOM 613 O O . ARG A 1 89 ? 10.842 -10.769 0.496 1.00 96.38 89 ARG A O 1
ATOM 620 N N . VAL A 1 90 ? 9.460 -10.921 -1.273 1.00 95.94 90 VAL A N 1
ATOM 621 C CA . VAL A 1 90 ? 10.470 -10.967 -2.329 1.00 95.94 90 VAL A CA 1
ATOM 622 C C . VAL A 1 90 ? 9.961 -10.246 -3.575 1.00 95.94 90 VAL A C 1
ATOM 624 O O . VAL A 1 90 ? 8.756 -10.110 -3.770 1.00 95.94 90 VAL A O 1
ATOM 627 N N . ASP A 1 91 ? 10.871 -9.843 -4.462 1.00 95.88 91 ASP A N 1
ATOM 628 C CA . ASP A 1 91 ? 10.538 -9.128 -5.707 1.00 95.88 91 ASP A CA 1
ATOM 629 C C . ASP A 1 91 ? 9.528 -9.879 -6.592 1.00 95.88 91 ASP A C 1
ATOM 631 O O . ASP A 1 91 ? 8.713 -9.273 -7.281 1.00 95.88 91 ASP A O 1
ATOM 635 N N . THR A 1 92 ? 9.519 -11.216 -6.550 1.00 95.00 92 THR A N 1
ATOM 636 C CA . THR A 1 92 ? 8.583 -12.031 -7.342 1.00 95.00 92 THR A CA 1
ATOM 637 C C . THR A 1 92 ? 7.138 -11.978 -6.851 1.00 95.00 92 THR A C 1
ATOM 639 O O . THR A 1 92 ? 6.252 -12.434 -7.570 1.00 95.00 92 THR A O 1
ATOM 642 N N . ASP A 1 93 ? 6.891 -11.448 -5.651 1.00 95.31 93 ASP A N 1
ATOM 643 C CA . ASP A 1 93 ? 5.531 -11.196 -5.160 1.00 95.31 93 ASP A CA 1
ATOM 644 C C . ASP A 1 93 ? 4.913 -9.970 -5.849 1.00 95.31 93 ASP A C 1
ATOM 646 O O . ASP A 1 93 ? 3.696 -9.777 -5.826 1.00 95.31 93 ASP A O 1
ATOM 650 N N . CYS A 1 94 ? 5.750 -9.144 -6.480 1.00 95.94 94 CYS A N 1
ATOM 651 C CA . CYS A 1 94 ? 5.357 -7.872 -7.041 1.00 95.94 94 CYS A CA 1
ATOM 652 C C . CYS A 1 94 ? 5.090 -7.928 -8.549 1.00 95.94 94 CYS A C 1
ATOM 654 O O . CYS A 1 94 ? 5.737 -8.638 -9.320 1.00 95.94 94 CYS A O 1
ATOM 656 N N . GLY A 1 95 ? 4.112 -7.134 -8.991 1.00 93.94 95 GLY A N 1
ATOM 657 C CA . GLY A 1 95 ? 3.786 -6.991 -10.405 1.00 93.94 95 GLY A CA 1
ATOM 658 C C . GLY A 1 95 ? 4.778 -6.106 -11.179 1.00 93.94 95 GLY A C 1
ATOM 659 O O . GLY A 1 95 ? 5.518 -5.311 -10.596 1.00 93.94 95 GLY A O 1
ATOM 660 N N . PRO A 1 96 ? 4.753 -6.166 -12.522 1.00 92.75 96 PRO A N 1
ATOM 661 C CA . PRO A 1 96 ? 5.753 -5.534 -13.388 1.00 92.75 96 PRO A CA 1
ATOM 662 C C . PRO A 1 96 ? 5.791 -4.000 -13.318 1.00 92.75 96 PRO A C 1
ATOM 664 O O . PRO A 1 96 ? 6.734 -3.390 -13.814 1.00 92.75 96 PRO A O 1
ATOM 667 N N . ARG A 1 97 ? 4.768 -3.346 -12.756 1.00 94.69 97 ARG A N 1
ATOM 668 C CA . ARG A 1 97 ? 4.740 -1.884 -12.587 1.00 94.69 97 ARG A CA 1
ATOM 669 C C . ARG A 1 97 ? 5.451 -1.418 -11.319 1.00 94.69 97 ARG A C 1
ATOM 671 O O . ARG A 1 97 ? 5.895 -0.273 -11.288 1.00 94.69 97 ARG A O 1
ATOM 678 N N . LEU A 1 98 ? 5.560 -2.286 -10.314 1.00 95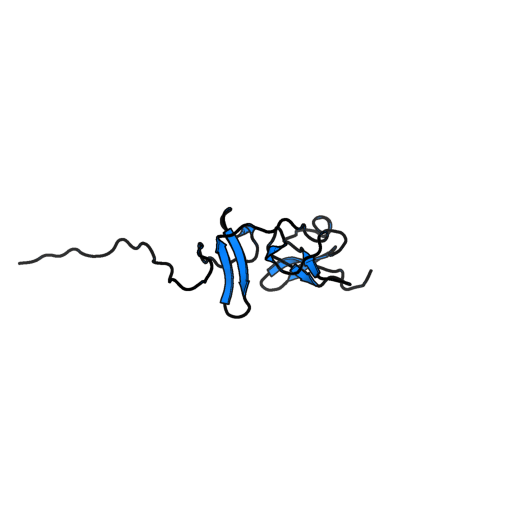.75 98 LEU A N 1
ATOM 679 C CA . LEU A 1 98 ? 6.201 -2.022 -9.025 1.00 95.75 98 LEU A CA 1
ATOM 680 C C . LEU A 1 98 ? 7.076 -3.228 -8.634 1.00 95.75 98 LEU A C 1
ATOM 682 O O . LEU A 1 98 ? 6.752 -3.902 -7.667 1.00 95.75 98 LEU A O 1
ATOM 686 N N . PRO A 1 99 ? 8.127 -3.557 -9.404 1.00 95.81 99 PRO A N 1
ATOM 687 C CA . PRO A 1 99 ? 8.753 -4.881 -9.373 1.00 95.81 99 PRO A CA 1
ATOM 688 C C . PRO A 1 99 ? 9.686 -5.138 -8.180 1.00 95.81 99 PRO A C 1
ATOM 690 O O . PRO A 1 99 ? 10.237 -6.229 -8.088 1.00 95.81 99 PRO A O 1
ATOM 693 N N . VAL A 1 100 ? 9.911 -4.158 -7.304 1.00 96.19 100 VAL A N 1
ATOM 694 C CA . VAL A 1 100 ? 10.878 -4.275 -6.205 1.00 96.19 100 VAL A CA 1
ATOM 695 C C . VAL A 1 100 ? 10.143 -4.401 -4.883 1.00 96.19 100 VAL A C 1
ATOM 697 O O . VAL A 1 100 ? 9.292 -3.572 -4.571 1.00 96.19 100 VAL A O 1
ATOM 700 N N . CYS A 1 101 ? 10.506 -5.396 -4.083 1.00 97.44 101 CYS A N 1
ATOM 701 C CA . CYS A 1 101 ? 10.070 -5.502 -2.703 1.00 97.44 101 CYS A CA 1
ATOM 702 C C . CYS A 1 101 ? 11.043 -4.746 -1.798 1.00 97.44 101 CYS A C 1
ATOM 704 O O . CYS A 1 101 ? 12.234 -5.061 -1.743 1.00 97.44 101 CYS A O 1
ATOM 706 N N . SER A 1 102 ? 10.558 -3.720 -1.101 1.00 96.38 102 SER A N 1
ATOM 707 C CA . SER A 1 102 ? 11.416 -2.873 -0.276 1.00 96.38 102 SER A CA 1
ATOM 708 C C . SER A 1 102 ? 10.769 -2.507 1.047 1.00 96.38 102 SER A C 1
ATOM 710 O O . SER A 1 102 ? 9.574 -2.221 1.109 1.00 96.38 102 SER A O 1
ATOM 712 N N . TYR A 1 103 ? 11.594 -2.451 2.091 1.00 94.88 103 TYR A N 1
ATOM 713 C CA . TYR A 1 103 ? 11.185 -1.980 3.401 1.00 94.88 103 TYR A CA 1
ATOM 714 C C . TYR A 1 103 ? 11.021 -0.459 3.402 1.00 94.88 103 TYR A C 1
ATOM 716 O O . TYR A 1 103 ? 11.985 0.292 3.220 1.00 94.88 103 TYR A O 1
ATOM 724 N N . ILE A 1 104 ? 9.805 -0.004 3.685 1.00 90.12 104 ILE A N 1
ATOM 725 C CA . ILE A 1 104 ? 9.478 1.400 3.905 1.00 90.12 104 ILE A CA 1
ATOM 726 C C . ILE A 1 104 ? 9.201 1.601 5.396 1.00 90.12 104 ILE A C 1
ATOM 728 O O . ILE A 1 104 ? 8.401 0.895 6.012 1.00 90.12 104 ILE A O 1
ATOM 732 N N . PHE A 1 105 ? 9.864 2.591 5.994 1.00 88.19 105 PHE A N 1
ATOM 733 C CA . PHE A 1 105 ? 9.685 2.910 7.409 1.00 88.19 105 PHE A CA 1
ATOM 734 C C . PHE A 1 105 ? 8.208 3.225 7.718 1.00 88.19 105 PHE A C 1
ATOM 736 O O . PHE A 1 105 ? 7.582 3.979 6.980 1.00 88.19 105 PHE A O 1
ATOM 743 N N . PHE A 1 106 ? 7.674 2.631 8.793 1.00 81.88 106 PHE A N 1
ATOM 744 C CA . PHE A 1 106 ? 6.256 2.635 9.208 1.00 81.88 106 PHE A CA 1
ATOM 745 C C . PHE A 1 106 ? 5.255 1.843 8.347 1.00 81.88 106 PHE A C 1
ATOM 747 O O . PHE A 1 106 ? 4.156 1.588 8.824 1.00 81.88 106 PHE A O 1
ATOM 754 N N . LEU A 1 107 ? 5.625 1.404 7.141 1.00 88.12 107 LEU A N 1
ATOM 755 C CA . LEU A 1 107 ? 4.759 0.606 6.257 1.00 88.12 107 LEU A CA 1
ATOM 756 C C . LEU A 1 107 ? 5.156 -0.883 6.227 1.00 88.12 107 LEU A C 1
ATOM 758 O O . LEU A 1 107 ? 4.319 -1.750 5.999 1.00 88.12 107 LEU A O 1
ATOM 762 N N . GLY A 1 108 ? 6.433 -1.193 6.461 1.00 91.94 108 GLY A N 1
ATOM 763 C CA . GLY A 1 108 ? 6.977 -2.536 6.269 1.00 91.94 108 GLY A CA 1
ATOM 764 C C . GLY A 1 108 ? 7.401 -2.790 4.822 1.00 91.94 108 GLY A C 1
ATOM 765 O O . GLY A 1 108 ? 7.658 -1.852 4.066 1.00 91.94 108 GLY A O 1
ATOM 766 N N . ASP A 1 109 ? 7.521 -4.063 4.454 1.00 96.38 109 ASP A N 1
ATOM 767 C CA . ASP A 1 109 ? 7.899 -4.471 3.101 1.00 96.38 109 ASP A CA 1
ATOM 768 C C . ASP A 1 109 ? 6.728 -4.294 2.132 1.00 96.38 109 ASP A C 1
ATOM 770 O O . ASP A 1 109 ? 5.664 -4.885 2.324 1.00 96.38 109 ASP A O 1
ATOM 774 N N . ALA A 1 110 ? 6.927 -3.499 1.079 1.00 96.62 110 ALA A N 1
ATOM 775 C CA . ALA A 1 110 ? 5.910 -3.233 0.069 1.00 96.62 110 ALA A CA 1
ATOM 776 C C . ALA A 1 110 ? 6.485 -3.198 -1.353 1.00 96.62 110 ALA A C 1
ATOM 778 O O . ALA A 1 110 ? 7.660 -2.890 -1.571 1.00 96.62 110 ALA A O 1
ATOM 779 N N . CYS A 1 111 ? 5.628 -3.488 -2.334 1.00 97.06 111 CYS A N 1
ATOM 780 C CA . CYS A 1 111 ? 5.982 -3.401 -3.747 1.00 97.06 111 CYS A CA 1
ATOM 781 C C . CYS A 1 111 ? 6.142 -1.942 -4.187 1.00 97.06 111 CYS A C 1
ATOM 783 O O . CYS A 1 111 ? 5.195 -1.154 -4.154 1.00 97.06 111 CYS A O 1
ATOM 785 N N . VAL A 1 112 ? 7.327 -1.576 -4.650 1.00 96.00 112 VAL A N 1
ATOM 786 C CA . VAL A 1 112 ? 7.665 -0.220 -5.083 1.00 96.00 112 VAL A CA 1
ATOM 787 C C . VAL A 1 112 ? 8.217 -0.225 -6.498 1.00 96.00 112 VAL A C 1
ATOM 789 O O . VAL A 1 112 ? 8.606 -1.257 -7.051 1.00 96.00 112 VAL A O 1
ATOM 792 N N . ARG A 1 113 ? 8.255 0.956 -7.116 1.00 94.75 113 ARG A N 1
ATOM 793 C CA . ARG A 1 113 ? 8.968 1.115 -8.382 1.00 94.75 113 ARG A CA 1
ATOM 794 C C . ARG A 1 113 ? 10.447 0.783 -8.188 1.00 94.75 113 ARG A C 1
ATOM 796 O O . ARG A 1 113 ? 11.038 1.149 -7.173 1.00 94.75 113 ARG A O 1
ATOM 803 N N . ASP A 1 114 ? 11.049 0.161 -9.195 1.00 91.38 114 ASP A N 1
ATOM 804 C CA . ASP A 1 114 ? 12.506 0.113 -9.295 1.00 91.38 114 ASP A CA 1
ATOM 805 C C . ASP A 1 114 ? 13.035 1.557 -9.321 1.00 91.38 114 ASP A C 1
ATOM 807 O O . ASP A 1 114 ? 12.520 2.335 -10.121 1.00 91.38 114 ASP A O 1
ATOM 811 N N . PRO A 1 115 ? 13.989 1.961 -8.462 1.00 83.00 115 PRO A N 1
ATOM 812 C CA . PRO A 1 115 ? 14.548 3.312 -8.471 1.00 83.00 115 PRO A CA 1
ATOM 813 C C . PRO A 1 115 ? 15.519 3.575 -9.634 1.00 83.00 115 PRO A C 1
ATOM 815 O O . PRO A 1 115 ? 15.840 4.731 -9.907 1.00 83.00 115 PRO A O 1
ATOM 818 N N . THR A 1 116 ? 16.014 2.532 -10.303 1.00 84.44 116 THR A N 1
ATOM 819 C CA . THR A 1 116 ? 17.053 2.628 -11.339 1.00 84.44 116 THR A CA 1
ATOM 820 C C . THR A 1 116 ? 16.524 2.822 -12.756 1.00 84.44 116 THR A C 1
ATOM 822 O O . THR A 1 116 ? 17.302 3.177 -13.641 1.00 84.44 116 THR A O 1
ATOM 825 N N . GLY A 1 117 ? 15.212 2.719 -12.959 1.00 66.88 117 GLY A N 1
ATOM 826 C CA . GLY A 1 117 ? 14.574 3.022 -14.241 1.00 66.88 117 GLY A CA 1
ATOM 827 C C . GLY A 1 117 ? 13.983 1.803 -14.937 1.00 66.88 117 GLY A C 1
ATOM 828 O O . GLY A 1 117 ? 14.383 0.682 -14.633 1.00 66.88 117 GLY A O 1
ATOM 829 N N . PRO A 1 118 ? 13.026 2.015 -15.861 1.00 56.38 118 PRO A N 1
ATOM 830 C CA . PRO A 1 118 ? 12.664 0.999 -16.843 1.00 56.38 118 PRO A CA 1
ATOM 831 C C . PRO A 1 118 ? 13.821 0.668 -17.798 1.00 56.38 118 PRO A C 1
ATOM 833 O O . PRO A 1 118 ? 14.665 1.559 -18.059 1.00 56.38 118 PRO A O 1
#

Secondary structure (DSSP, 8-state):
---------------S--TT-S---B-SSGGGS-TTEEEEEETTTEEEEEESPPP-BPTTTSB-SSGGGBTTS-EEE-SSSEEE--B-SSGGGS-TTS-EEEEETTTEEEEE--TT--

Radius of gyration: 19.14 Å; chains: 1; bounding box: 43×26×74 Å

Foldseek 3Di:
DDDDDDDDDDPPPPPPDDPAAAPFDADLWQVVGDPQWGWDADPVRGTGTGGDDAADFDAQPAFDPFLRNENTSDWDDFPPGIGHKHADDAQVSHHPRQRGFDQDPPNGTMRHYDPVHD

pLDDT: mean 83.89, std 18.15, range [32.81, 97.44]